Protein AF-A0A8R7QNV9-F1 (afdb_monomer_lite)

Organism: Triticum urartu (NCBI:txid4572)

InterPro domains:
  IPR036915 Cyclin-like superfamily [SSF47954] (9-81)
  IPR043198 Cyclin/Cyclin-like subunit Ssn8 [PTHR10026] (9-82)

pLDDT: mean 73.75, std 20.3, range [32.59, 97.19]

Structure (mmCIF, N/CA/C/O backbone):
data_AF-A0A8R7QNV9-F1
#
_entry.id   AF-A0A8R7QNV9-F1
#
loop_
_atom_site.group_PDB
_atom_site.id
_atom_site.type_symbol
_atom_site.label_atom_id
_atom_site.label_alt_id
_atom_site.label_comp_id
_atom_site.label_asym_id
_atom_site.label_entity_id
_atom_site.label_seq_id
_atom_site.pdbx_PDB_ins_code
_atom_site.Cartn_x
_atom_site.Cartn_y
_atom_site.Cartn_z
_atom_site.occupancy
_atom_site.B_iso_or_equiv
_atom_site.auth_seq_id
_atom_site.auth_comp_id
_atom_site.auth_asym_id
_atom_site.auth_atom_id
_atom_site.pdbx_PDB_model_num
ATOM 1 N N . MET A 1 1 ? -19.030 -29.194 20.432 1.00 32.59 1 MET A N 1
ATOM 2 C CA . MET A 1 1 ? -18.055 -30.051 19.730 1.00 32.59 1 MET A CA 1
ATOM 3 C C . MET A 1 1 ? -17.380 -29.189 18.687 1.00 32.59 1 MET A C 1
ATOM 5 O O . MET A 1 1 ? -18.076 -28.526 17.931 1.00 32.59 1 MET A O 1
ATOM 9 N N . ALA A 1 2 ? -16.060 -29.075 18.783 1.00 42.62 2 ALA A N 1
ATOM 10 C CA . ALA A 1 2 ? -15.239 -28.257 17.910 1.00 42.62 2 ALA A CA 1
ATOM 11 C C . ALA A 1 2 ? -14.932 -29.036 16.631 1.00 42.62 2 ALA A C 1
ATOM 13 O O . ALA A 1 2 ? -14.483 -30.172 16.731 1.00 42.62 2 ALA A O 1
ATOM 14 N N . GLU A 1 3 ? -15.102 -28.406 15.473 1.00 38.41 3 GLU A N 1
ATOM 15 C CA . GLU A 1 3 ? -14.398 -28.806 14.258 1.00 38.41 3 GLU A CA 1
ATOM 16 C C . GLU A 1 3 ? -13.599 -27.603 13.761 1.00 38.41 3 GLU A C 1
ATOM 18 O O . GLU A 1 3 ? -14.105 -26.676 13.129 1.00 38.41 3 GLU A O 1
ATOM 23 N N . GLY A 1 4 ? -12.325 -27.597 14.151 1.00 47.59 4 GLY A N 1
ATOM 24 C CA . GLY A 1 4 ? -11.292 -26.855 13.455 1.00 47.59 4 GLY A CA 1
ATOM 25 C C . GLY A 1 4 ? -10.910 -27.645 12.210 1.00 47.59 4 GLY A C 1
ATOM 26 O O . GLY A 1 4 ? -10.323 -28.713 12.325 1.00 47.59 4 GLY A O 1
ATOM 27 N N . GLY A 1 5 ? -11.249 -27.115 11.038 1.00 38.66 5 GLY A N 1
ATOM 28 C CA . GLY A 1 5 ? -10.847 -27.658 9.744 1.00 38.66 5 GLY A CA 1
ATOM 29 C C . GLY A 1 5 ? -10.226 -26.554 8.897 1.00 38.66 5 GLY A C 1
ATOM 30 O O . GLY A 1 5 ? -10.922 -25.661 8.426 1.00 38.66 5 GLY A O 1
ATOM 31 N N . GLU A 1 6 ? -8.898 -26.572 8.810 1.00 48.38 6 GLU A N 1
ATOM 32 C CA . GLU A 1 6 ? -8.053 -26.047 7.728 1.00 48.38 6 GLU A CA 1
ATOM 33 C C . GLU A 1 6 ? -8.653 -24.956 6.817 1.00 48.38 6 GLU A C 1
ATOM 35 O O . GLU A 1 6 ? -8.870 -25.151 5.622 1.00 48.38 6 GLU A O 1
ATOM 40 N N . ARG A 1 7 ? -8.822 -23.732 7.332 1.00 53.25 7 ARG A N 1
ATOM 41 C CA . ARG A 1 7 ? -8.868 -22.563 6.444 1.00 53.25 7 ARG A CA 1
ATOM 42 C C . ARG A 1 7 ? -7.449 -22.286 5.973 1.00 53.25 7 ARG A C 1
ATOM 44 O O . ARG A 1 7 ? -6.754 -21.457 6.560 1.00 53.25 7 ARG A O 1
ATOM 51 N N . GLY A 1 8 ? -7.021 -22.962 4.906 1.00 50.94 8 GLY A N 1
ATOM 52 C CA . GLY A 1 8 ? -6.008 -22.391 4.023 1.00 50.94 8 GLY A CA 1
ATOM 53 C C . GLY A 1 8 ? -6.422 -20.941 3.778 1.00 50.94 8 GLY A C 1
ATOM 54 O O . GLY A 1 8 ? -7.526 -20.693 3.299 1.00 50.94 8 GLY A O 1
ATOM 55 N N . ARG A 1 9 ? -5.632 -19.994 4.292 1.00 62.72 9 ARG A N 1
ATOM 56 C CA . ARG A 1 9 ? -6.028 -18.592 4.484 1.00 62.72 9 ARG A CA 1
ATOM 57 C C . ARG A 1 9 ? -6.376 -18.008 3.113 1.00 62.72 9 ARG A C 1
ATOM 59 O O . ARG A 1 9 ? -5.481 -17.654 2.350 1.00 62.72 9 ARG A O 1
ATOM 66 N N . SER A 1 10 ? -7.663 -18.003 2.765 1.00 72.44 10 SER A N 1
ATOM 67 C CA . SER A 1 10 ? -8.126 -17.477 1.486 1.00 72.44 10 SER A CA 1
ATOM 68 C C . SER A 1 10 ? -7.696 -16.018 1.406 1.00 72.44 10 SER A C 1
ATOM 70 O O . SER A 1 10 ? -8.036 -15.215 2.272 1.00 72.44 10 SER A O 1
ATOM 72 N N . TRP A 1 11 ? -6.921 -15.678 0.376 1.00 72.94 11 TRP A N 1
ATOM 73 C CA . TRP A 1 11 ? -6.533 -14.294 0.082 1.00 72.94 11 TRP A CA 1
ATOM 74 C C . TRP A 1 11 ? -7.671 -13.492 -0.559 1.00 72.94 11 TRP A C 1
ATOM 76 O O . TRP A 1 11 ? -7.493 -12.318 -0.878 1.00 72.94 11 TRP A O 1
ATOM 86 N N . TYR A 1 12 ? -8.818 -14.138 -0.755 1.00 80.25 12 TYR A N 1
ATOM 87 C CA . TYR A 1 12 ? -10.057 -13.542 -1.213 1.00 80.25 12 TYR A CA 1
ATOM 88 C C . TYR A 1 12 ? -10.961 -13.384 0.004 1.00 80.25 12 TYR A C 1
ATOM 90 O O . TYR A 1 12 ? -11.369 -14.380 0.603 1.00 80.25 12 TYR A O 1
ATOM 98 N N . LEU A 1 13 ? -11.203 -12.129 0.367 1.00 79.94 13 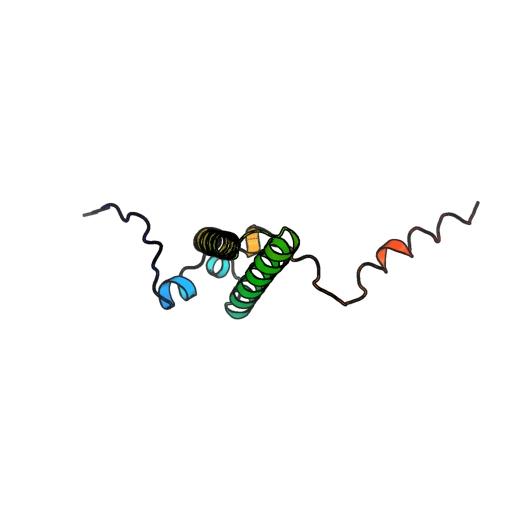LEU A N 1
ATOM 99 C CA . LEU A 1 13 ? -12.068 -11.709 1.463 1.00 79.94 13 LEU A CA 1
ATOM 100 C C . LEU A 1 13 ? -13.203 -10.869 0.884 1.00 79.94 13 LEU A C 1
ATOM 102 O O . LEU A 1 13 ? -12.999 -10.160 -0.109 1.00 79.94 13 LEU A O 1
ATOM 106 N N . SER A 1 14 ? -14.378 -10.929 1.504 1.00 82.31 14 SER A N 1
ATOM 107 C CA . SER A 1 14 ? -15.475 -10.029 1.159 1.00 82.31 14 SER A CA 1
ATOM 108 C C . SER A 1 14 ? -15.121 -8.584 1.526 1.00 82.31 14 SER A C 1
ATOM 110 O O . SER A 1 14 ? -14.225 -8.314 2.334 1.00 82.31 14 SER A O 1
ATOM 112 N N . LYS A 1 15 ? -15.825 -7.621 0.924 1.00 78.50 15 LYS A N 1
ATOM 113 C CA . LYS A 1 15 ? -15.627 -6.205 1.250 1.00 78.50 15 LYS A CA 1
ATOM 114 C C . LYS A 1 15 ? -15.911 -5.953 2.734 1.00 78.50 15 LYS A C 1
ATOM 116 O O . LYS A 1 15 ? -15.152 -5.246 3.389 1.00 78.50 15 LYS A O 1
ATOM 121 N N . GLU A 1 16 ? -16.949 -6.591 3.255 1.00 76.12 16 GLU A N 1
ATOM 122 C CA . GLU A 1 16 ? -17.383 -6.532 4.648 1.00 76.12 16 GLU A CA 1
ATOM 123 C C . GLU A 1 16 ? -16.318 -7.138 5.570 1.00 76.12 16 GLU A C 1
ATOM 125 O O . GLU A 1 16 ? -15.931 -6.505 6.544 1.00 76.12 16 GLU A O 1
ATOM 130 N N . GLU A 1 17 ? -15.729 -8.289 5.223 1.00 78.31 17 GLU A N 1
ATOM 131 C CA . GLU A 1 17 ? -14.632 -8.891 5.999 1.00 78.31 17 GLU A CA 1
ATOM 132 C C . GLU A 1 17 ? -13.379 -7.998 6.043 1.00 78.31 17 GLU A C 1
ATOM 134 O O . GLU A 1 17 ? -12.702 -7.912 7.072 1.00 78.31 17 GLU A O 1
ATOM 139 N N . ILE A 1 18 ? -13.066 -7.305 4.943 1.00 75.75 18 ILE A N 1
ATOM 140 C CA . ILE A 1 18 ? -11.942 -6.357 4.872 1.00 75.75 18 ILE A CA 1
ATOM 141 C C . ILE A 1 18 ? -12.231 -5.097 5.696 1.00 75.75 18 ILE A C 1
ATOM 143 O O . ILE A 1 18 ? -11.317 -4.535 6.307 1.00 75.75 18 ILE A O 1
ATOM 147 N N . GLU A 1 19 ? -13.475 -4.625 5.685 1.00 71.06 19 GLU A N 1
ATOM 148 C CA . GLU A 1 19 ? -13.893 -3.423 6.398 1.00 71.06 19 GLU A CA 1
ATOM 149 C C . GLU A 1 19 ? -14.078 -3.677 7.901 1.00 71.06 19 GLU A C 1
ATOM 151 O O . GLU A 1 19 ? -13.644 -2.865 8.711 1.00 71.06 19 GLU A O 1
ATOM 156 N N . GLU A 1 20 ? -14.657 -4.797 8.311 1.00 67.69 20 GLU A N 1
ATOM 157 C CA . GLU A 1 20 ? -14.954 -5.100 9.716 1.00 67.69 20 GLU A CA 1
ATOM 158 C C . GLU A 1 20 ? -13.800 -5.832 10.420 1.00 67.69 20 GLU A C 1
ATOM 160 O O . GLU A 1 20 ? -13.624 -5.719 11.634 1.00 67.69 20 GLU A O 1
ATOM 165 N N . GLY A 1 21 ? -12.980 -6.571 9.667 1.00 69.12 21 GLY A N 1
ATOM 166 C CA . GLY A 1 21 ? -12.007 -7.514 10.217 1.00 69.12 21 GLY A CA 1
ATOM 167 C C . GLY A 1 21 ? -10.558 -7.034 10.275 1.00 69.12 21 GLY A C 1
ATOM 168 O O . GLY A 1 21 ? -9.720 -7.763 10.820 1.00 69.12 21 GLY A O 1
ATOM 169 N N . SER A 1 22 ? -10.231 -5.854 9.734 1.00 78.81 22 SER A N 1
ATOM 170 C CA . SER A 1 22 ? -8.829 -5.442 9.595 1.00 78.81 22 SER A CA 1
ATOM 171 C C . SER A 1 22 ? -8.141 -5.237 10.962 1.00 78.81 22 SER A C 1
ATOM 173 O O . SER A 1 22 ? -8.726 -4.653 11.882 1.00 78.81 22 SER A O 1
ATOM 175 N N . PRO A 1 23 ? -6.878 -5.676 11.129 1.00 82.12 23 PRO A N 1
ATOM 176 C CA . PRO A 1 23 ? -6.102 -5.425 12.346 1.00 82.12 23 PRO A CA 1
ATOM 177 C C . PRO A 1 23 ? -5.968 -3.934 12.674 1.00 82.12 23 PRO A C 1
ATOM 179 O O . PRO A 1 23 ? -6.011 -3.558 13.840 1.00 82.12 23 PRO A O 1
ATOM 182 N N . SER A 1 24 ? -5.869 -3.074 11.654 1.00 81.50 24 SER A N 1
ATOM 183 C CA . SER A 1 24 ? -5.803 -1.620 11.839 1.00 81.50 24 SER A CA 1
ATOM 184 C C . SER A 1 24 ? -7.085 -1.066 12.465 1.00 81.50 24 SER A C 1
ATOM 186 O O . SER A 1 24 ? -7.008 -0.213 13.346 1.00 81.50 24 SER A O 1
ATOM 188 N N . ARG A 1 25 ? -8.263 -1.563 12.055 1.00 81.75 25 ARG A N 1
ATOM 189 C CA . ARG A 1 25 ? -9.550 -1.162 12.647 1.00 81.75 25 ARG A CA 1
ATOM 190 C C . ARG A 1 25 ? -9.687 -1.629 14.088 1.00 81.75 25 ARG A C 1
ATOM 192 O O . ARG A 1 25 ? -10.131 -0.855 14.931 1.00 81.75 25 ARG A O 1
ATOM 199 N N . LYS A 1 26 ? -9.252 -2.858 14.386 1.00 83.56 26 LYS A N 1
ATOM 200 C CA . LYS A 1 26 ? -9.213 -3.390 15.762 1.00 83.56 26 LYS A CA 1
ATOM 201 C C . LYS A 1 26 ? -8.310 -2.567 16.677 1.00 83.56 26 LYS A C 1
ATOM 203 O O . LYS A 1 26 ? -8.603 -2.429 17.857 1.00 83.56 26 LYS A O 1
ATOM 208 N N . ASP A 1 27 ? -7.262 -1.976 16.115 1.00 83.06 27 ASP A N 1
ATOM 209 C CA . ASP A 1 27 ? -6.357 -1.069 16.820 1.00 83.06 27 ASP A CA 1
ATOM 210 C C . ASP A 1 27 ? -6.865 0.386 16.881 1.00 83.06 27 ASP A C 1
ATOM 212 O O . ASP A 1 27 ? -6.142 1.273 17.329 1.00 83.06 27 ASP A O 1
ATOM 216 N N . GLY A 1 28 ? -8.100 0.654 16.443 1.00 83.50 28 GLY A N 1
ATOM 217 C CA . GLY A 1 28 ? -8.741 1.968 16.544 1.00 83.50 28 GLY A CA 1
ATOM 218 C C . GLY A 1 28 ? -8.500 2.904 15.356 1.00 83.50 28 GLY A C 1
ATOM 219 O O . GLY A 1 28 ? -8.787 4.098 15.452 1.00 83.50 28 GLY A O 1
ATOM 220 N N . MET A 1 29 ? -7.986 2.412 14.223 1.00 86.19 29 MET A N 1
ATOM 221 C CA . MET A 1 29 ? -7.844 3.228 13.014 1.00 86.19 29 MET A CA 1
ATOM 222 C C . MET A 1 29 ? -9.206 3.463 12.332 1.00 86.19 29 MET A C 1
ATOM 224 O O . MET A 1 29 ? -9.897 2.499 11.996 1.00 86.19 29 MET A O 1
ATOM 228 N N . PRO A 1 30 ? -9.577 4.723 12.026 1.00 86.38 30 PRO A N 1
ATOM 229 C CA . PRO A 1 30 ? -10.772 5.013 11.241 1.00 86.38 30 PRO A CA 1
ATOM 230 C C . PRO A 1 30 ? -10.683 4.448 9.821 1.00 86.38 30 PRO A C 1
ATOM 232 O O . PRO A 1 30 ? -9.647 4.560 9.163 1.00 86.38 30 PRO A O 1
ATOM 235 N N . ALA A 1 31 ? -11.813 3.962 9.307 1.00 84.69 31 ALA A N 1
ATOM 236 C CA . ALA A 1 31 ? -11.972 3.444 7.948 1.00 84.69 31 ALA A CA 1
ATOM 237 C C . ALA A 1 31 ? -11.354 4.338 6.859 1.00 84.69 31 ALA A C 1
ATOM 239 O O . ALA A 1 31 ? -10.603 3.871 6.00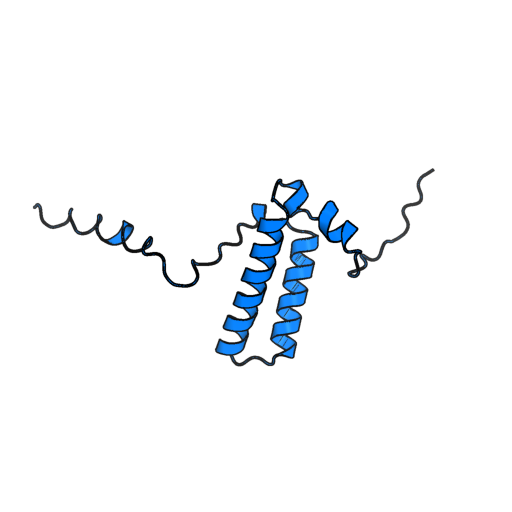4 1.00 84.69 31 ALA A O 1
ATOM 240 N N . ALA A 1 32 ? -11.656 5.638 6.915 1.00 86.69 32 ALA A N 1
ATOM 241 C CA . ALA A 1 32 ? -11.184 6.616 5.941 1.00 86.69 32 ALA A CA 1
ATOM 242 C C . ALA A 1 32 ? -9.659 6.796 5.993 1.00 86.69 32 ALA A C 1
ATOM 244 O O . ALA A 1 32 ? -9.007 6.887 4.955 1.00 86.69 32 ALA A O 1
ATOM 245 N N . ARG A 1 33 ? -9.074 6.794 7.199 1.00 86.12 33 ARG A N 1
ATOM 246 C CA . ARG A 1 33 ? -7.621 6.908 7.384 1.00 86.12 33 ARG A CA 1
ATOM 247 C C . ARG A 1 33 ? -6.906 5.664 6.869 1.00 86.12 33 ARG A C 1
ATOM 249 O O . ARG A 1 33 ? -5.872 5.780 6.220 1.00 86.12 33 ARG A O 1
ATOM 256 N N . GLU A 1 34 ? -7.472 4.490 7.124 1.00 86.75 34 GLU A N 1
ATOM 257 C CA . GLU A 1 34 ? -6.944 3.231 6.610 1.00 86.75 34 GLU A CA 1
ATOM 258 C C . GLU A 1 34 ? -6.966 3.195 5.077 1.00 86.75 34 GLU A C 1
ATOM 260 O O . GLU A 1 34 ? -5.953 2.882 4.453 1.00 86.75 34 GLU A O 1
ATOM 265 N N . ALA A 1 35 ? -8.087 3.579 4.458 1.00 87.94 35 ALA A N 1
ATOM 266 C CA . ALA A 1 35 ? -8.204 3.672 3.005 1.00 87.94 35 ALA A CA 1
ATOM 267 C C . ALA A 1 35 ? -7.196 4.670 2.410 1.00 87.94 35 ALA A C 1
ATOM 269 O O . ALA A 1 35 ? -6.539 4.364 1.412 1.00 87.94 35 ALA A O 1
ATOM 270 N N . GLN A 1 36 ? -7.012 5.822 3.061 1.00 88.44 36 GLN A N 1
ATOM 271 C CA . GLN A 1 36 ? -6.026 6.815 2.649 1.00 88.44 36 GLN A CA 1
ATOM 272 C C . GLN A 1 36 ? -4.605 6.246 2.689 1.00 88.44 36 GLN A C 1
ATOM 274 O O . GLN A 1 36 ? -3.879 6.351 1.704 1.00 88.44 36 GLN A O 1
ATOM 279 N N . LEU A 1 37 ? -4.209 5.594 3.786 1.00 87.88 37 LEU A N 1
ATOM 280 C CA . LEU A 1 37 ? -2.883 4.979 3.899 1.00 87.88 37 LEU A CA 1
ATOM 281 C C . LEU A 1 37 ? -2.664 3.891 2.841 1.00 87.88 37 LEU A C 1
ATOM 283 O O . LEU A 1 37 ? -1.574 3.810 2.276 1.00 87.88 37 LEU A O 1
ATOM 287 N N . ARG A 1 38 ? -3.708 3.116 2.509 1.00 90.50 38 ARG A N 1
ATOM 288 C CA . ARG A 1 38 ? -3.660 2.127 1.421 1.00 90.50 38 ARG A CA 1
ATOM 289 C C . ARG A 1 38 ? -3.404 2.751 0.054 1.00 90.50 38 ARG A C 1
ATOM 291 O O . ARG A 1 38 ? -2.572 2.245 -0.698 1.00 90.50 38 ARG A O 1
ATOM 298 N N . SER A 1 39 ? -4.065 3.863 -0.251 1.00 90.88 39 SER A N 1
ATOM 299 C CA . SER A 1 39 ? -3.815 4.630 -1.479 1.00 90.88 39 SER A CA 1
ATOM 300 C C . SER A 1 39 ? -2.387 5.185 -1.518 1.00 90.88 39 SER A C 1
ATOM 302 O O . SER A 1 39 ? -1.675 5.088 -2.523 1.00 90.88 39 SER A O 1
ATOM 304 N N . VAL A 1 40 ? -1.939 5.710 -0.381 1.00 91.12 40 VAL A N 1
ATOM 305 C CA . VAL A 1 40 ? -0.646 6.365 -0.239 1.00 91.12 40 VAL A CA 1
ATOM 306 C C . VAL A 1 40 ? 0.522 5.389 -0.424 1.00 91.12 40 VAL A C 1
ATOM 308 O O . VAL A 1 40 ? 1.399 5.666 -1.244 1.00 91.12 40 VAL A O 1
ATOM 311 N N . TYR A 1 41 ? 0.544 4.231 0.252 1.00 91.44 41 TYR A N 1
ATOM 312 C CA . TYR A 1 41 ? 1.635 3.269 0.030 1.00 91.44 41 TYR A CA 1
ATOM 313 C C . TYR A 1 41 ? 1.613 2.681 -1.381 1.00 91.44 41 TYR A C 1
ATOM 315 O O . TYR A 1 41 ? 2.669 2.416 -1.950 1.00 91.44 41 TYR A O 1
ATOM 323 N N . SER A 1 42 ? 0.427 2.493 -1.968 1.00 92.88 42 SER A N 1
ATOM 324 C CA . SER A 1 42 ? 0.302 1.941 -3.322 1.00 92.88 42 SER A CA 1
ATOM 325 C C . SER A 1 42 ? 0.912 2.893 -4.348 1.00 92.88 42 SER A C 1
ATOM 327 O O . SER A 1 42 ? 1.632 2.465 -5.249 1.00 92.88 42 SER A O 1
ATOM 329 N N . SER A 1 43 ? 0.687 4.196 -4.159 1.00 93.69 43 SER A N 1
ATOM 330 C CA . SER A 1 43 ? 1.298 5.252 -4.970 1.00 93.69 43 SER A CA 1
ATOM 331 C C . SER A 1 43 ? 2.811 5.304 -4.764 1.00 93.69 43 SER A C 1
ATOM 333 O O . SER A 1 43 ? 3.559 5.333 -5.735 1.00 93.69 43 SER A O 1
ATOM 335 N N . TYR A 1 44 ? 3.276 5.203 -3.516 1.00 93.19 44 TYR A N 1
ATOM 336 C CA . TYR A 1 44 ? 4.703 5.167 -3.200 1.00 93.19 44 TYR A CA 1
ATOM 337 C C . TYR A 1 44 ? 5.432 3.987 -3.866 1.00 93.19 44 TYR A C 1
ATOM 339 O O . TYR A 1 44 ? 6.452 4.187 -4.520 1.00 93.19 44 TYR A O 1
ATOM 347 N N . ILE A 1 45 ? 4.893 2.766 -3.760 1.00 93.56 45 ILE A N 1
ATOM 348 C CA . ILE A 1 45 ? 5.464 1.564 -4.394 1.00 93.56 45 ILE A CA 1
ATOM 349 C C . ILE A 1 45 ? 5.527 1.735 -5.912 1.00 93.56 45 ILE A C 1
ATOM 351 O O . ILE A 1 45 ? 6.525 1.378 -6.538 1.00 93.56 45 ILE A O 1
ATOM 355 N N . ARG A 1 46 ? 4.485 2.321 -6.509 1.00 94.81 46 ARG A N 1
ATOM 356 C CA . ARG A 1 46 ? 4.444 2.620 -7.941 1.00 94.81 46 ARG A CA 1
ATOM 357 C C . ARG A 1 46 ? 5.510 3.630 -8.349 1.00 94.81 46 ARG A C 1
ATOM 359 O O . ARG A 1 46 ? 6.200 3.405 -9.341 1.00 94.81 46 ARG A O 1
ATOM 366 N N . ASP A 1 47 ? 5.662 4.711 -7.597 1.00 94.75 47 ASP A N 1
ATOM 367 C CA . ASP A 1 47 ? 6.632 5.761 -7.902 1.00 94.75 47 ASP A CA 1
ATOM 368 C C . ASP A 1 47 ? 8.069 5.259 -7.748 1.00 94.75 47 ASP A C 1
ATOM 370 O O . ASP A 1 47 ? 8.900 5.488 -8.628 1.00 94.75 47 ASP A O 1
ATOM 374 N N . VAL A 1 48 ? 8.356 4.517 -6.675 1.00 95.62 48 VAL A N 1
ATOM 375 C CA . VAL A 1 48 ? 9.660 3.873 -6.466 1.00 95.62 48 VAL A CA 1
ATOM 376 C C . VAL A 1 48 ? 9.932 2.846 -7.560 1.00 95.62 48 VAL A C 1
ATOM 378 O O . VAL A 1 48 ? 10.999 2.876 -8.164 1.00 95.62 48 VAL A O 1
ATOM 381 N N . GLY A 1 49 ? 8.966 1.981 -7.875 1.00 95.44 49 GLY A N 1
ATOM 382 C CA . GLY A 1 49 ? 9.124 0.962 -8.909 1.00 95.44 49 GLY A CA 1
ATOM 383 C C . GLY A 1 49 ? 9.425 1.558 -10.286 1.00 95.44 49 GLY A C 1
ATOM 384 O O . GLY A 1 49 ? 10.340 1.112 -10.974 1.00 95.44 49 GLY A O 1
ATOM 385 N N . ARG A 1 50 ? 8.729 2.639 -10.652 1.00 95.25 50 ARG A N 1
ATOM 386 C CA . ARG A 1 50 ? 8.990 3.373 -11.897 1.00 95.25 50 ARG A CA 1
ATOM 387 C C . ARG A 1 50 ? 10.366 4.022 -11.915 1.00 95.25 50 ARG A C 1
ATOM 389 O O . ARG A 1 50 ? 11.053 3.945 -12.926 1.00 95.25 50 ARG A O 1
ATOM 396 N N . ARG A 1 51 ? 10.786 4.634 -10.803 1.00 95.81 51 ARG A N 1
ATOM 397 C CA . ARG A 1 51 ? 12.123 5.238 -10.674 1.00 95.81 51 ARG A CA 1
ATOM 398 C C . ARG A 1 51 ? 13.242 4.201 -10.751 1.00 95.81 51 ARG A C 1
ATOM 400 O O . ARG A 1 51 ? 14.299 4.504 -11.287 1.00 95.81 51 ARG A O 1
ATOM 407 N N . LEU A 1 52 ? 13.001 2.993 -10.246 1.00 96.50 52 LEU A N 1
ATOM 408 C CA . LEU A 1 52 ? 13.929 1.864 -10.343 1.00 96.50 52 LEU A CA 1
ATOM 409 C C . LEU A 1 52 ? 13.887 1.160 -11.710 1.00 96.50 52 LEU A C 1
ATOM 411 O O . LEU A 1 52 ? 14.711 0.285 -11.957 1.00 96.50 52 LEU A O 1
ATOM 415 N N . GLY A 1 53 ? 12.946 1.514 -12.591 1.00 96.50 53 GLY A N 1
ATOM 416 C CA . GLY A 1 53 ? 12.814 0.914 -13.919 1.00 96.50 53 GLY A CA 1
ATOM 417 C C . GLY A 1 53 ? 12.358 -0.549 -13.906 1.00 96.50 53 GLY A C 1
ATOM 418 O O . GLY A 1 53 ? 12.637 -1.276 -14.858 1.00 96.50 53 GLY A O 1
ATOM 419 N N . VAL A 1 54 ? 11.684 -1.008 -12.844 1.00 96.62 54 VAL A N 1
ATOM 420 C CA . VAL A 1 54 ? 11.176 -2.389 -12.792 1.00 96.62 54 VAL A CA 1
ATOM 421 C C . VAL A 1 54 ? 9.889 -2.546 -13.618 1.00 96.62 54 VAL A C 1
ATOM 423 O O . VAL A 1 54 ? 9.129 -1.585 -13.754 1.00 96.62 54 VAL A O 1
ATOM 426 N N . PRO A 1 55 ? 9.595 -3.750 -14.145 1.00 97.19 55 PRO A N 1
ATOM 427 C CA . PRO A 1 55 ? 8.363 -4.005 -14.892 1.00 97.19 55 PRO A CA 1
ATOM 428 C C . PRO A 1 55 ? 7.089 -3.733 -14.078 1.00 97.19 55 PRO A C 1
ATOM 430 O O . PRO A 1 55 ? 7.036 -4.027 -12.882 1.00 97.19 55 PRO A O 1
ATOM 433 N N . ASP A 1 56 ? 6.017 -3.285 -14.741 1.00 94.50 56 ASP A N 1
ATOM 434 C CA . ASP A 1 56 ? 4.721 -3.007 -14.095 1.00 94.50 56 ASP A CA 1
ATOM 435 C C . ASP A 1 56 ? 4.142 -4.231 -13.362 1.00 94.50 56 ASP A C 1
ATOM 437 O O . ASP A 1 56 ? 3.513 -4.086 -12.314 1.00 94.50 56 ASP A O 1
ATOM 441 N N . ILE A 1 57 ? 4.404 -5.450 -13.853 1.00 96.75 57 ILE A N 1
ATOM 442 C CA . ILE A 1 57 ? 3.993 -6.687 -13.170 1.00 96.75 57 ILE A CA 1
ATOM 443 C C . ILE A 1 57 ? 4.678 -6.848 -11.804 1.00 96.75 57 ILE A C 1
ATOM 445 O O . ILE A 1 57 ? 4.062 -7.319 -10.846 1.00 96.75 57 ILE A O 1
ATOM 449 N N . THR A 1 58 ? 5.928 -6.400 -11.678 1.00 96.75 58 THR A N 1
ATOM 450 C CA . THR A 1 58 ? 6.686 -6.415 -10.421 1.00 96.75 58 THR A CA 1
ATOM 451 C C . THR A 1 58 ? 6.120 -5.392 -9.444 1.00 96.75 58 THR A C 1
ATOM 453 O O . THR A 1 58 ? 5.939 -5.700 -8.267 1.00 96.75 58 THR A O 1
ATOM 456 N N . ILE A 1 59 ? 5.765 -4.203 -9.938 1.00 96.62 59 ILE A N 1
ATOM 457 C CA . ILE A 1 59 ? 5.103 -3.160 -9.145 1.00 96.62 59 ILE A CA 1
ATOM 458 C C . ILE A 1 59 ? 3.761 -3.675 -8.615 1.00 96.62 59 ILE A C 1
ATOM 460 O O . ILE A 1 59 ? 3.518 -3.625 -7.411 1.00 96.62 59 ILE A O 1
ATOM 464 N N . ALA A 1 60 ? 2.924 -4.238 -9.493 1.00 96.06 60 ALA A N 1
ATOM 465 C CA . ALA A 1 60 ? 1.630 -4.805 -9.122 1.00 96.06 60 ALA A CA 1
ATOM 466 C C . ALA A 1 60 ? 1.774 -5.923 -8.078 1.00 96.06 60 ALA A C 1
ATOM 468 O O . ALA A 1 60 ? 1.026 -5.965 -7.100 1.00 96.06 60 ALA A O 1
ATOM 469 N N . THR A 1 61 ? 2.777 -6.790 -8.242 1.00 96.56 61 THR A N 1
ATOM 470 C CA . THR A 1 61 ? 3.090 -7.848 -7.273 1.00 96.56 61 THR A CA 1
ATOM 471 C C . THR A 1 61 ? 3.461 -7.258 -5.912 1.00 96.56 61 THR A C 1
ATOM 473 O O . THR A 1 61 ? 2.908 -7.680 -4.897 1.00 96.56 61 THR A O 1
ATOM 476 N N . GLY A 1 62 ? 4.329 -6.242 -5.876 1.00 95.50 62 GLY A N 1
ATOM 477 C CA . GLY A 1 62 ? 4.696 -5.537 -4.645 1.00 9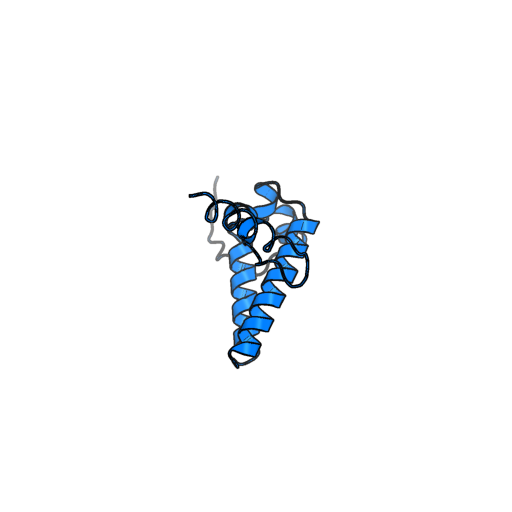5.50 62 GLY A CA 1
ATOM 478 C C . GLY A 1 62 ? 3.488 -4.916 -3.939 1.00 95.50 62 GLY A C 1
ATOM 479 O O . GLY A 1 62 ? 3.299 -5.114 -2.740 1.00 95.50 62 GLY A O 1
ATOM 480 N N . THR A 1 63 ? 2.609 -4.246 -4.687 1.00 94.75 63 THR A N 1
ATOM 481 C CA . THR A 1 63 ? 1.365 -3.675 -4.153 1.00 94.75 63 THR A CA 1
ATOM 482 C C . THR A 1 63 ? 0.453 -4.747 -3.547 1.00 94.75 63 THR A C 1
ATOM 484 O O . THR A 1 63 ? -0.031 -4.575 -2.428 1.00 94.75 63 THR A O 1
ATOM 487 N N . VAL A 1 64 ? 0.250 -5.883 -4.228 1.00 93.25 64 VAL A N 1
ATOM 488 C CA . VAL A 1 64 ? -0.564 -6.998 -3.706 1.00 93.25 64 VAL A CA 1
ATOM 489 C C . VAL A 1 64 ? 0.044 -7.591 -2.435 1.00 93.25 64 VAL A C 1
ATOM 491 O O . VAL A 1 64 ? -0.691 -7.893 -1.494 1.00 93.25 64 VAL A O 1
ATOM 494 N N . LEU A 1 65 ? 1.370 -7.733 -2.369 1.00 93.12 65 LEU A N 1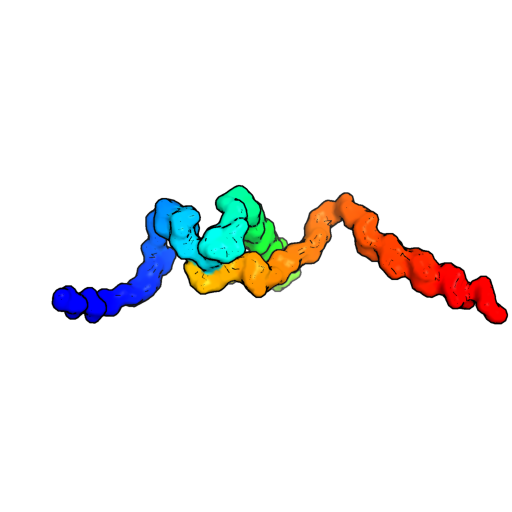
ATOM 495 C CA . LEU A 1 65 ? 2.051 -8.203 -1.161 1.00 93.12 65 LEU A CA 1
ATOM 496 C C . LEU A 1 65 ? 1.827 -7.249 0.019 1.00 93.12 65 LEU A C 1
ATOM 498 O O . LEU A 1 65 ? 1.485 -7.707 1.109 1.00 93.12 65 LEU A O 1
ATOM 502 N N . CYS A 1 66 ? 1.925 -5.936 -0.199 1.00 91.44 66 CYS A N 1
ATOM 503 C CA . CYS A 1 66 ? 1.629 -4.942 0.833 1.00 91.44 66 CYS A CA 1
ATOM 504 C C . CYS A 1 66 ? 0.161 -4.975 1.275 1.00 91.44 66 CYS A C 1
ATOM 506 O O . CYS A 1 66 ? -0.113 -4.939 2.476 1.00 91.44 66 CYS A O 1
ATOM 508 N N . HIS A 1 67 ? -0.789 -5.118 0.345 1.00 90.81 67 HIS A N 1
ATOM 509 C CA . HIS A 1 67 ? -2.198 -5.304 0.699 1.00 90.81 67 HIS A CA 1
ATOM 510 C C . HIS A 1 67 ? -2.391 -6.530 1.595 1.00 90.81 67 HIS A C 1
ATOM 512 O O . HIS A 1 67 ? -3.001 -6.420 2.656 1.00 90.81 67 HIS A O 1
ATOM 518 N N . ARG A 1 68 ? -1.824 -7.678 1.209 1.00 89.88 68 ARG A N 1
ATOM 519 C CA . ARG A 1 68 ? -1.917 -8.932 1.972 1.00 89.88 68 ARG A CA 1
ATOM 520 C C . ARG A 1 68 ? -1.280 -8.830 3.352 1.00 89.88 68 ARG A C 1
ATOM 522 O O . ARG A 1 68 ? -1.836 -9.346 4.318 1.00 89.88 68 ARG A O 1
ATOM 529 N N . PHE A 1 69 ? -0.153 -8.135 3.461 1.00 89.81 69 PHE A N 1
ATOM 530 C CA . PHE A 1 69 ? 0.502 -7.887 4.740 1.00 89.81 69 PHE A CA 1
ATOM 531 C C . PHE A 1 69 ? -0.418 -7.116 5.699 1.00 89.81 69 PHE A C 1
ATOM 533 O O . PHE A 1 69 ? -0.646 -7.556 6.827 1.00 89.81 69 PHE A O 1
ATOM 540 N N . TYR A 1 70 ? -1.039 -6.029 5.232 1.00 88.06 70 TYR A N 1
ATOM 541 C CA . TYR A 1 70 ? -1.918 -5.188 6.054 1.00 88.06 70 TYR A CA 1
ATOM 542 C C . TYR A 1 70 ? -3.336 -5.739 6.278 1.00 88.06 70 TYR A C 1
ATOM 544 O O . TYR A 1 70 ? -4.119 -5.149 7.020 1.00 88.06 70 TYR A O 1
ATOM 552 N N . LEU A 1 71 ? -3.667 -6.900 5.705 1.00 85.50 71 LEU A N 1
ATOM 553 C CA . LEU A 1 71 ? -4.828 -7.690 6.135 1.00 85.50 71 LEU A CA 1
ATOM 554 C C . LEU A 1 71 ? -4.569 -8.434 7.453 1.00 85.50 71 LEU A C 1
ATOM 556 O O . LEU A 1 71 ? -5.507 -8.893 8.106 1.00 85.50 71 LEU A O 1
ATOM 560 N N . HIS A 1 72 ? -3.305 -8.603 7.842 1.00 84.38 72 HIS A N 1
ATOM 561 C CA . HIS A 1 72 ? -2.911 -9.369 9.030 1.00 84.38 72 HIS A CA 1
ATOM 562 C C . HIS A 1 72 ? -2.072 -8.570 10.020 1.00 84.38 72 HIS A C 1
ATOM 564 O O . HIS A 1 72 ? -2.027 -8.930 11.193 1.00 84.38 72 HIS A O 1
ATOM 570 N N . GLN A 1 73 ? -1.487 -7.465 9.571 1.00 85.62 73 GLN A N 1
ATOM 571 C CA . GLN A 1 73 ? -0.769 -6.507 10.395 1.00 85.62 73 GLN A CA 1
ATOM 572 C C . GLN A 1 73 ? -1.477 -5.158 10.400 1.00 85.62 73 GLN A C 1
ATOM 574 O O . GLN A 1 73 ? -2.167 -4.784 9.454 1.00 85.62 73 GLN A O 1
ATOM 579 N N . SER A 1 74 ? -1.306 -4.423 11.490 1.00 83.81 74 SER A N 1
ATOM 580 C CA . SER A 1 74 ? -1.914 -3.111 11.663 1.00 83.81 74 SER A CA 1
ATOM 581 C C . SER A 1 74 ? -1.040 -2.024 11.058 1.00 83.81 74 SER A C 1
ATOM 583 O O . SER A 1 74 ? 0.144 -1.916 11.376 1.00 83.81 74 SER A O 1
ATOM 585 N N . LEU A 1 75 ? -1.644 -1.177 10.224 1.00 84.31 75 LEU A N 1
ATOM 586 C CA . LEU A 1 75 ? -1.003 0.034 9.708 1.00 84.31 75 LEU A CA 1
ATOM 587 C C . LEU A 1 75 ? -0.643 1.006 10.837 1.00 84.31 75 LEU A C 1
ATOM 589 O O . LEU A 1 75 ? 0.322 1.753 10.705 1.00 84.31 75 LEU A O 1
ATOM 593 N N . LEU A 1 76 ? -1.410 0.995 11.935 1.00 81.69 76 LEU A N 1
ATOM 594 C CA . LEU A 1 76 ? -1.179 1.873 13.080 1.00 81.69 76 LEU A CA 1
ATOM 595 C C . LEU A 1 76 ? 0.071 1.449 13.855 1.00 81.69 76 LEU A C 1
ATOM 597 O O . LEU A 1 76 ? 0.918 2.282 14.152 1.00 81.69 76 LEU A O 1
ATOM 601 N N . LYS A 1 77 ? 0.189 0.150 14.155 1.00 81.75 77 LYS A N 1
ATOM 602 C CA . LYS A 1 77 ? 1.306 -0.400 14.941 1.00 81.75 77 LYS A CA 1
ATOM 603 C C . LYS A 1 77 ? 2.605 -0.494 14.156 1.00 81.75 77 LYS A C 1
ATOM 605 O O . LYS A 1 77 ? 3.672 -0.430 14.745 1.00 81.75 77 LYS A O 1
ATOM 610 N N . ASN A 1 78 ? 2.519 -0.665 12.840 1.00 80.19 78 ASN A N 1
ATOM 611 C CA . ASN A 1 78 ? 3.693 -0.775 11.979 1.00 80.19 78 ASN A CA 1
ATOM 612 C C . ASN A 1 78 ? 4.217 0.595 11.512 1.00 80.19 78 ASN A C 1
ATOM 614 O O . ASN A 1 78 ? 4.995 0.629 10.562 1.00 80.19 78 ASN A O 1
ATOM 618 N N . GLU A 1 79 ? 3.732 1.692 12.115 1.00 66.62 79 GLU A N 1
ATOM 619 C CA . GLU A 1 79 ? 4.166 3.076 11.889 1.00 66.62 79 GLU A CA 1
ATOM 620 C C . GLU A 1 79 ? 4.574 3.353 10.437 1.00 66.62 79 GLU A C 1
ATOM 622 O O . GLU A 1 79 ? 5.694 3.791 10.182 1.00 66.62 79 GLU A O 1
ATOM 627 N N . TRP A 1 80 ? 3.701 3.060 9.456 1.00 65.38 80 TRP A N 1
ATOM 628 C CA . TRP A 1 80 ? 4.014 3.393 8.063 1.00 65.38 80 TRP A CA 1
ATOM 629 C C . TRP A 1 80 ? 4.090 4.917 7.950 1.00 65.38 80 TRP A C 1
ATOM 631 O O . TRP A 1 80 ? 3.088 5.610 7.756 1.00 65.38 80 TRP A O 1
ATOM 641 N N . GLN A 1 81 ? 5.295 5.447 8.121 1.00 58.84 81 GLN A N 1
ATOM 642 C CA . GLN A 1 81 ? 5.606 6.837 7.893 1.00 58.84 81 GLN A CA 1
ATOM 643 C C . GLN A 1 81 ? 5.782 6.975 6.395 1.00 58.84 81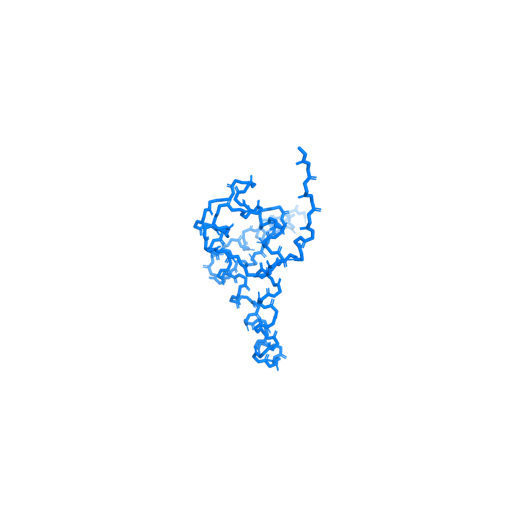 GLN A C 1
ATOM 645 O O . GLN A 1 81 ? 6.815 6.625 5.827 1.00 58.84 81 GLN A O 1
ATOM 650 N N . VAL A 1 82 ? 4.749 7.490 5.736 1.00 54.34 82 VAL A N 1
ATOM 651 C CA . VAL A 1 82 ? 5.010 8.150 4.468 1.00 54.34 82 VAL A CA 1
ATOM 652 C C . VAL A 1 82 ? 5.913 9.337 4.774 1.00 54.34 82 VAL A C 1
ATOM 654 O O . VAL A 1 82 ? 5.480 10.210 5.534 1.00 54.34 82 VAL A O 1
ATOM 657 N N . PRO A 1 83 ? 7.133 9.412 4.213 1.00 52.47 83 PRO A N 1
ATOM 658 C CA . PRO A 1 83 ? 7.837 10.681 4.209 1.00 52.47 83 PRO A CA 1
ATOM 659 C C . PRO A 1 83 ? 6.885 11.706 3.574 1.00 52.47 83 PRO A C 1
ATOM 661 O O . PRO A 1 83 ? 6.232 11.371 2.580 1.00 52.47 83 PRO A O 1
ATOM 664 N N . PRO A 1 84 ? 6.718 12.901 4.164 1.00 49.25 84 PRO A N 1
ATOM 665 C CA . PRO A 1 84 ? 5.716 13.855 3.714 1.00 49.25 84 PRO A CA 1
ATOM 666 C C . PRO A 1 84 ? 5.897 14.122 2.221 1.00 49.25 84 PRO A C 1
ATOM 668 O O . PRO A 1 84 ? 6.922 14.638 1.774 1.00 49.25 84 PRO A O 1
ATOM 671 N N . VAL A 1 85 ? 4.908 13.691 1.442 1.00 50.59 85 VAL A N 1
ATOM 672 C CA . VAL A 1 85 ? 4.942 13.756 -0.014 1.00 50.59 85 VAL A CA 1
ATOM 673 C C . VAL A 1 85 ? 4.625 15.201 -0.397 1.00 50.59 85 VAL A C 1
ATOM 675 O O . VAL A 1 85 ? 3.494 15.643 -0.253 1.00 50.59 85 VAL A O 1
ATOM 678 N N . HIS A 1 86 ? 5.665 15.927 -0.813 1.00 46.16 86 HIS A N 1
ATOM 679 C CA . HIS A 1 86 ? 5.662 17.266 -1.414 1.00 46.16 86 HIS A CA 1
ATOM 680 C C . HIS A 1 86 ? 4.817 18.356 -0.714 1.00 46.16 86 HIS A C 1
ATOM 682 O O . HIS A 1 86 ? 3.639 18.537 -0.999 1.00 46.16 86 HIS A O 1
ATOM 688 N N . GLY A 1 87 ? 5.491 19.215 0.064 1.00 44.66 87 GLY A N 1
ATOM 689 C CA . GLY A 1 87 ? 5.143 20.644 0.060 1.00 44.66 87 GLY A CA 1
ATOM 690 C C . GLY A 1 87 ? 4.473 21.258 1.289 1.00 44.66 87 GLY A C 1
ATOM 691 O O . GLY A 1 87 ? 3.783 22.258 1.131 1.00 44.66 87 GLY A O 1
ATOM 692 N N . THR A 1 88 ? 4.715 20.780 2.509 1.00 44.41 88 THR A N 1
ATOM 693 C CA . THR A 1 88 ? 4.539 21.634 3.698 1.00 44.41 88 THR A CA 1
ATOM 694 C C . THR A 1 88 ? 5.875 21.805 4.403 1.00 44.41 88 THR A C 1
ATOM 696 O O . THR A 1 88 ? 6.559 20.846 4.760 1.00 44.41 88 THR A O 1
ATOM 699 N N . GLN A 1 89 ? 6.288 23.065 4.524 1.00 38.78 89 GLN A N 1
ATOM 700 C CA . GLN A 1 89 ? 7.554 23.512 5.092 1.00 38.78 89 GLN A CA 1
ATOM 701 C C . GLN A 1 89 ? 7.649 23.236 6.602 1.00 38.78 89 GLN A C 1
ATOM 703 O O . GLN A 1 89 ? 7.665 24.162 7.405 1.00 38.78 89 GLN A O 1
ATOM 708 N N . GLN A 1 90 ? 7.713 21.972 7.013 1.00 39.78 90 GLN A N 1
ATOM 709 C CA . GLN A 1 90 ? 7.887 21.631 8.429 1.00 39.78 90 GLN A CA 1
ATOM 710 C C . GLN A 1 90 ? 9.279 21.075 8.756 1.00 39.78 90 GLN A C 1
ATOM 712 O O . GLN A 1 90 ? 9.703 21.139 9.904 1.00 39.78 90 GLN A O 1
ATOM 717 N N . TRP A 1 91 ? 10.063 20.656 7.755 1.00 39.19 91 TRP A N 1
ATOM 718 C CA . TRP A 1 91 ? 11.437 20.172 7.970 1.00 39.19 91 TRP A CA 1
ATOM 719 C C . TRP A 1 91 ? 12.528 21.256 7.928 1.00 39.19 91 TRP A C 1
ATOM 721 O O . TRP A 1 91 ? 13.692 20.952 8.159 1.00 39.19 91 TRP A O 1
ATOM 731 N N . GLN A 1 92 ? 12.185 22.526 7.689 1.00 38.12 92 GLN A N 1
ATOM 732 C CA . GLN A 1 92 ? 13.148 23.639 7.773 1.00 38.12 92 GLN A CA 1
ATOM 733 C C . GLN A 1 92 ? 13.244 24.247 9.185 1.00 38.12 92 GLN A C 1
ATOM 735 O O . GLN A 1 92 ? 14.241 24.889 9.504 1.00 38.12 92 GLN A O 1
ATOM 740 N N . ILE A 1 93 ? 12.266 24.011 10.068 1.00 40.75 93 ILE A N 1
ATOM 741 C CA . ILE A 1 93 ? 12.232 24.675 11.384 1.00 40.75 93 ILE A CA 1
ATOM 742 C C . ILE A 1 93 ? 13.231 24.046 12.369 1.00 40.75 93 ILE A C 1
ATOM 744 O O . ILE A 1 93 ? 13.765 24.742 13.222 1.00 40.75 93 ILE A O 1
ATOM 748 N N . VAL A 1 94 ? 13.604 22.773 12.215 1.00 49.38 94 VAL A N 1
ATOM 749 C CA . VAL A 1 94 ? 14.591 22.147 13.121 1.00 49.38 94 VAL A CA 1
ATOM 750 C C . VAL A 1 94 ? 16.044 22.431 12.700 1.00 49.38 94 VAL A C 1
ATOM 752 O O . VAL A 1 94 ? 16.957 22.229 13.489 1.00 49.38 94 VAL A O 1
ATOM 755 N N . SER A 1 95 ? 16.283 22.974 11.498 1.00 43.19 95 SER A N 1
ATOM 756 C CA . SER A 1 95 ? 17.643 23.318 11.049 1.00 43.19 95 SER A CA 1
ATOM 757 C C . SER A 1 95 ? 18.060 24.760 11.369 1.00 43.19 95 SER A C 1
ATOM 759 O O . SER A 1 95 ? 19.255 25.022 11.450 1.00 43.19 95 SER A O 1
ATOM 761 N N . ALA A 1 96 ? 17.120 25.692 11.570 1.00 43.78 96 ALA A N 1
ATOM 762 C CA . ALA A 1 96 ? 17.445 27.104 11.821 1.00 43.78 96 ALA A CA 1
ATOM 763 C C . ALA A 1 96 ? 17.704 27.436 13.305 1.00 43.78 96 ALA A C 1
ATOM 765 O O . ALA A 1 96 ? 18.373 28.422 13.605 1.00 43.78 96 ALA A O 1
ATOM 766 N N . HIS A 1 97 ? 17.226 26.610 14.242 1.00 47.88 97 HIS A N 1
ATOM 767 C CA . HIS A 1 97 ? 17.440 26.837 15.678 1.00 47.88 97 HIS A CA 1
ATOM 768 C C . HIS A 1 97 ? 18.775 26.279 16.208 1.00 47.88 97 HIS A C 1
ATOM 770 O O . HIS A 1 97 ? 19.187 26.650 17.303 1.00 47.88 97 HIS A O 1
ATOM 776 N N . THR A 1 98 ? 19.493 25.449 15.441 1.00 50.22 98 THR A N 1
ATOM 777 C CA . THR A 1 98 ? 20.820 24.928 15.839 1.00 50.22 98 THR A CA 1
ATOM 778 C C . THR A 1 98 ? 21.982 25.805 15.356 1.00 50.22 98 THR A C 1
ATOM 780 O O . THR A 1 98 ? 23.058 25.764 15.941 1.00 50.22 98 THR A O 1
ATOM 783 N N . THR A 1 99 ? 21.779 26.672 14.362 1.00 52.69 99 THR A N 1
ATOM 784 C CA . THR A 1 99 ? 22.822 27.591 13.861 1.00 52.69 99 THR A CA 1
ATOM 785 C C . THR A 1 99 ? 22.801 28.990 14.485 1.00 52.69 99 THR A C 1
ATOM 787 O O . THR A 1 99 ? 23.608 29.826 14.096 1.00 52.69 99 THR A O 1
ATOM 790 N N . LEU A 1 100 ? 21.941 29.254 15.476 1.00 49.00 100 LEU A N 1
ATOM 791 C CA . LEU A 1 100 ? 21.947 30.515 16.240 1.00 49.00 100 LEU A CA 1
ATOM 792 C C . LEU A 1 100 ? 22.659 30.431 17.604 1.00 49.00 100 LEU A C 1
ATOM 794 O O . LEU A 1 100 ? 22.797 31.456 18.258 1.00 49.00 100 LEU A O 1
ATOM 798 N N . ASN A 1 101 ? 23.180 29.261 17.998 1.00 49.06 101 ASN A N 1
ATOM 799 C CA . ASN A 1 101 ? 23.982 29.087 19.225 1.00 49.06 101 ASN A CA 1
ATOM 800 C C . ASN A 1 101 ? 25.485 28.853 18.968 1.00 49.06 101 ASN A C 1
ATOM 802 O O . ASN A 1 101 ? 26.203 28.463 19.880 1.00 49.06 101 ASN A O 1
ATOM 806 N N . SER A 1 102 ? 25.980 29.082 17.745 1.00 47.31 102 SER A N 1
ATOM 807 C CA . SER A 1 102 ? 27.408 28.916 17.404 1.00 47.31 102 SER A CA 1
ATOM 808 C C . SER A 1 102 ? 28.109 30.228 17.017 1.00 47.31 102 SER A C 1
ATOM 810 O O . SER A 1 102 ? 29.197 30.190 16.448 1.00 47.31 102 SER A O 1
ATOM 812 N N . VAL A 1 103 ? 27.503 31.384 17.309 1.00 51.25 103 VAL A N 1
ATOM 813 C CA . VAL A 1 103 ? 28.152 32.702 17.173 1.00 51.25 103 VAL A CA 1
ATOM 814 C C . VAL A 1 103 ? 27.886 33.529 18.434 1.00 51.25 103 VAL A C 1
ATOM 816 O O . VAL A 1 103 ? 27.261 34.584 18.393 1.00 51.25 103 VAL A O 1
ATOM 819 N N . ALA A 1 104 ? 28.284 32.982 19.578 1.00 47.19 104 ALA A N 1
ATOM 820 C CA . ALA A 1 104 ? 28.387 33.695 20.848 1.00 47.19 104 ALA A CA 1
ATOM 821 C C . ALA A 1 104 ? 29.409 32.977 21.745 1.00 47.19 104 ALA A C 1
ATOM 823 O O . ALA A 1 104 ? 29.051 32.432 22.782 1.00 47.19 104 ALA A O 1
ATOM 824 N N . ASP A 1 105 ? 30.654 32.933 21.271 1.00 41.12 105 ASP A N 1
ATOM 825 C CA . ASP A 1 105 ? 31.891 32.980 22.064 1.00 41.12 105 ASP A CA 1
ATOM 826 C C . ASP A 1 105 ? 33.009 33.509 21.151 1.00 41.12 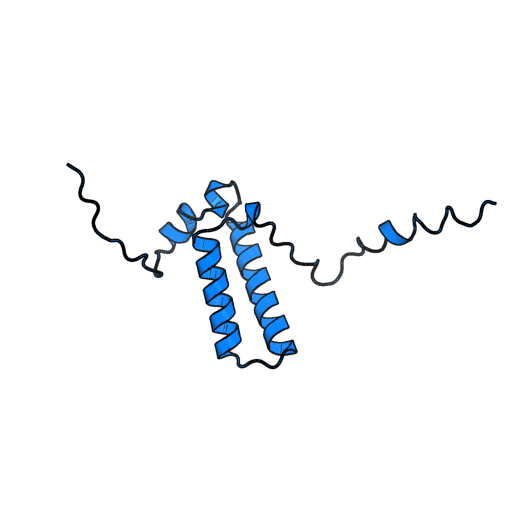105 ASP A C 1
ATOM 828 O O . ASP A 1 105 ? 33.143 32.976 20.021 1.00 41.12 105 ASP A O 1
#

Sequence (105 aa):
MAEGGERGRSWYLSKEEIEEGSPSRKDGMPAAREAQLRSVYSSYIRDVGRRLGVPDITIATGTVLCHRFYLHQSLLKNEWQVPPVHGTQQWQIVSAHTTLNSVAD

Foldseek 3Di:
DDDDDDPPPPLDDDPCCQQVPWPQVVVPDDPVNVVVVLVLVLVVLVVVCVVVVHDPVVSVVVSSVVVSVRSPDHCVVVVPDDPPDDDDPPVVPVVPVVVVPPPDD

Secondary structure (DSSP, 8-state):
----------S---HHHHHHH-HHHHTT--HHHHHHHHHHHHHHHHHHHHHTT--HHHHHHHHHHHHHHHTTS-TTTTT------S----SSHHHHSSTTSSS--

Radius of gyration: 20.42 Å; chains: 1; bounding box: 50×64×37 Å